Protein AF-A0A5B7KHP5-F1 (afdb_monomer)

Secondary structure (DSSP, 8-state):
-HHHHHHHHHHHHHHHHHHHHHHHHHHHHHHHHHHH---SHHHHHHHHHEEEEEETTEEEEEEPPSSTTSPP-B---HHHHHHHHHHHHHHTTS--HHHHHHHHHHHBTT--HHHHHHHHHT-HHHHHHHHHHHHHTT-

Radius of gyration: 19.49 Å; Cα contacts (8 Å, |Δi|>4): 137; chains: 1; bounding box: 53×26×58 Å

Structure (mmCIF, N/CA/C/O backbone):
data_AF-A0A5B7KHP5-F1
#
_entry.id   AF-A0A5B7KHP5-F1
#
loop_
_atom_site.group_PDB
_atom_site.id
_atom_site.type_symbol
_atom_site.label_atom_id
_atom_site.label_alt_id
_atom_site.label_comp_id
_atom_site.label_asym_id
_atom_site.label_entity_id
_atom_site.label_seq_id
_atom_site.pdbx_PDB_ins_code
_atom_site.Cartn_x
_atom_site.Cartn_y
_atom_site.Cartn_z
_atom_site.occupancy
_atom_site.B_iso_or_equiv
_atom_site.auth_seq_id
_atom_site.auth_comp_id
_atom_site.auth_asym_id
_atom_site.auth_atom_id
_atom_site.pdbx_PDB_model_num
ATOM 1 N N . MET A 1 1 ? 35.679 -8.967 4.602 1.00 49.97 1 MET A N 1
ATOM 2 C CA . MET A 1 1 ? 34.525 -8.689 3.711 1.00 49.97 1 MET A CA 1
ATOM 3 C C . MET A 1 1 ? 33.239 -9.421 4.115 1.00 49.97 1 MET A C 1
ATOM 5 O O . MET A 1 1 ? 32.192 -8.906 3.751 1.00 49.97 1 MET A O 1
ATOM 9 N N . SER A 1 2 ? 33.259 -10.548 4.855 1.00 60.88 2 SER A N 1
ATOM 10 C CA . SER A 1 2 ? 32.013 -11.224 5.289 1.00 60.88 2 SER A CA 1
ATOM 11 C C . SER A 1 2 ? 31.277 -10.506 6.431 1.00 60.88 2 SER A C 1
ATOM 13 O O . SER A 1 2 ? 30.060 -10.400 6.374 1.00 60.88 2 SER A O 1
ATOM 15 N N . ASP A 1 3 ? 32.005 -9.917 7.385 1.00 71.19 3 ASP A N 1
ATOM 16 C CA . ASP A 1 3 ? 31.438 -9.261 8.580 1.00 71.19 3 ASP A CA 1
ATOM 17 C C . ASP A 1 3 ? 30.503 -8.071 8.255 1.00 71.19 3 ASP A C 1
ATOM 19 O O . ASP A 1 3 ? 29.408 -7.947 8.794 1.00 71.19 3 ASP A O 1
ATOM 23 N N . PHE A 1 4 ? 30.852 -7.232 7.269 1.00 80.00 4 PHE A N 1
ATOM 24 C CA . PHE A 1 4 ? 29.986 -6.111 6.867 1.00 80.00 4 PHE A CA 1
ATOM 25 C C . PHE A 1 4 ? 28.675 -6.571 6.2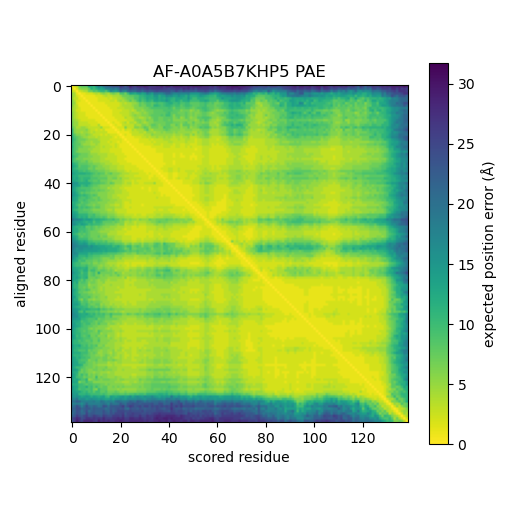11 1.00 80.00 4 PHE A C 1
ATOM 27 O O . PHE A 1 4 ? 27.629 -5.954 6.414 1.00 80.00 4 PHE A O 1
ATOM 34 N N . LYS A 1 5 ? 28.727 -7.648 5.417 1.00 79.50 5 LYS A N 1
ATOM 35 C CA . LYS A 1 5 ? 27.543 -8.202 4.752 1.00 79.50 5 LYS A CA 1
ATOM 36 C C . LYS A 1 5 ? 26.577 -8.783 5.783 1.00 79.50 5 LYS A C 1
ATOM 38 O O . LYS A 1 5 ? 25.394 -8.471 5.731 1.00 79.50 5 LYS A O 1
ATOM 43 N N . GLU A 1 6 ? 27.097 -9.540 6.741 1.00 89.06 6 GLU A N 1
ATOM 44 C CA . GLU A 1 6 ? 26.310 -10.135 7.822 1.00 89.06 6 GLU A CA 1
ATOM 45 C C . GLU A 1 6 ? 25.659 -9.061 8.708 1.00 89.06 6 GLU A C 1
ATOM 47 O O . GLU A 1 6 ? 24.453 -9.092 8.944 1.00 89.06 6 GLU A O 1
ATOM 52 N N . GLN A 1 7 ? 26.407 -8.019 9.095 1.00 85.88 7 GLN A N 1
ATOM 53 C CA . GLN A 1 7 ? 25.848 -6.882 9.838 1.00 85.88 7 GLN A CA 1
ATOM 54 C C . GLN A 1 7 ? 24.759 -6.130 9.054 1.00 85.88 7 GLN A C 1
ATOM 56 O O . GLN A 1 7 ? 23.798 -5.630 9.648 1.00 85.88 7 GLN A O 1
ATOM 61 N N . PHE A 1 8 ? 24.907 -6.007 7.732 1.00 79.06 8 PHE A N 1
ATOM 62 C CA . PHE A 1 8 ? 23.900 -5.385 6.874 1.00 79.06 8 PHE A CA 1
ATOM 63 C C . PHE A 1 8 ? 22.633 -6.240 6.780 1.00 79.06 8 PHE A C 1
ATOM 65 O O . PHE A 1 8 ? 21.540 -5.711 6.980 1.00 79.06 8 PHE A O 1
ATOM 72 N N . GLU A 1 9 ? 22.775 -7.541 6.523 1.00 83.69 9 GLU A N 1
ATOM 73 C CA . GLU A 1 9 ? 21.661 -8.494 6.451 1.00 83.69 9 GLU A CA 1
ATOM 74 C C . GLU A 1 9 ? 20.902 -8.543 7.781 1.00 83.69 9 GLU A C 1
ATOM 76 O O . GLU A 1 9 ? 19.685 -8.382 7.791 1.00 83.69 9 GLU A O 1
ATOM 81 N N . GLN A 1 10 ? 21.605 -8.589 8.914 1.00 90.19 10 GLN A N 1
ATOM 82 C CA . GLN A 1 10 ? 20.978 -8.556 10.236 1.00 90.19 10 GLN A CA 1
ATOM 83 C C . GLN A 1 10 ? 20.212 -7.249 10.498 1.00 90.19 10 GLN A C 1
ATOM 85 O O . GLN A 1 10 ? 19.100 -7.259 11.030 1.00 90.19 10 GLN A O 1
ATOM 90 N N . LYS A 1 11 ? 20.779 -6.094 10.125 1.00 88.50 11 LYS A N 1
ATOM 91 C CA . LYS A 1 11 ? 20.076 -4.804 10.243 1.00 88.50 11 LYS A CA 1
ATOM 92 C C . LYS A 1 11 ? 18.847 -4.753 9.344 1.00 88.50 11 LYS A C 1
ATOM 94 O O . LYS A 1 11 ? 17.820 -4.225 9.773 1.00 88.50 11 LYS A O 1
ATOM 99 N N . LEU A 1 12 ? 18.946 -5.281 8.125 1.00 84.38 12 LEU A N 1
ATOM 100 C CA . LEU A 1 12 ? 17.821 -5.376 7.205 1.00 84.38 12 LEU A CA 1
ATOM 101 C C . LEU A 1 12 ? 16.726 -6.262 7.802 1.00 84.38 12 LEU A C 1
ATOM 103 O O . LEU A 1 12 ? 15.598 -5.797 7.918 1.00 84.38 12 LEU A O 1
ATOM 107 N N . ASP A 1 13 ? 17.054 -7.461 8.274 1.00 87.00 13 ASP A N 1
ATOM 108 C CA . ASP A 1 13 ? 16.094 -8.387 8.879 1.00 87.00 13 ASP A CA 1
ATOM 109 C C . ASP A 1 13 ? 15.396 -7.787 10.100 1.00 87.00 13 ASP A C 1
ATOM 111 O O . ASP A 1 13 ? 14.173 -7.859 10.205 1.00 87.00 13 ASP A O 1
ATOM 115 N N . ASN A 1 14 ? 16.126 -7.092 10.974 1.00 87.19 14 ASN A N 1
ATOM 116 C CA . ASN A 1 14 ? 15.531 -6.386 12.113 1.00 87.19 14 ASN A CA 1
ATOM 117 C C . ASN A 1 14 ? 14.565 -5.273 11.666 1.00 87.19 14 ASN A C 1
ATOM 119 O O . ASN A 1 14 ? 13.476 -5.102 12.228 1.00 87.19 14 ASN A O 1
ATOM 123 N N . LEU A 1 15 ? 14.935 -4.513 10.628 1.00 84.81 15 LEU A N 1
ATOM 124 C CA . LEU A 1 15 ? 14.055 -3.503 10.042 1.00 84.81 15 LEU A CA 1
ATOM 125 C C . LEU A 1 15 ? 12.802 -4.149 9.446 1.00 84.81 15 LEU A C 1
ATOM 127 O O . LEU A 1 15 ? 11.707 -3.655 9.701 1.00 84.81 15 LEU A O 1
ATOM 131 N N . LEU A 1 16 ? 12.932 -5.248 8.705 1.00 83.69 16 LEU A N 1
ATOM 132 C CA . LEU A 1 16 ? 11.800 -5.984 8.139 1.00 83.69 16 LEU A CA 1
ATOM 133 C C . LEU A 1 16 ? 10.884 -6.520 9.242 1.00 83.69 16 LEU A C 1
ATOM 135 O O . LEU A 1 16 ? 9.679 -6.268 9.229 1.00 83.69 16 LEU A O 1
ATOM 139 N N . GLN A 1 17 ? 11.459 -7.165 10.253 1.00 83.56 17 GLN A N 1
ATOM 140 C CA . GLN A 1 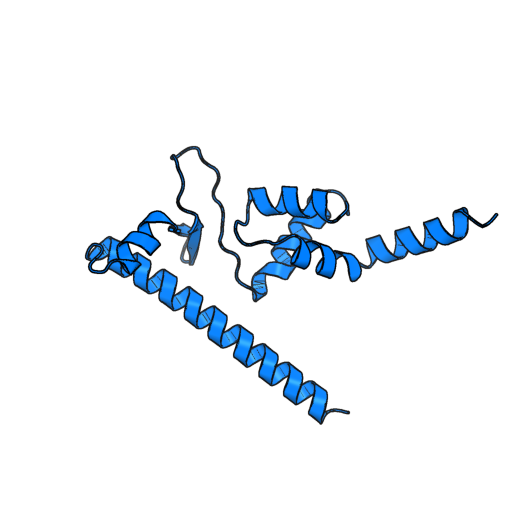17 ? 10.728 -7.762 11.363 1.00 83.56 17 GLN A CA 1
ATOM 141 C C . GLN A 1 17 ? 9.903 -6.722 12.131 1.00 83.56 17 GLN A C 1
ATOM 143 O O . GLN A 1 17 ? 8.689 -6.878 12.271 1.00 83.56 17 GLN A O 1
ATOM 148 N N . SER A 1 18 ? 10.510 -5.591 12.505 1.00 81.81 18 SER A N 1
ATOM 149 C CA . SER A 1 18 ? 9.789 -4.501 13.182 1.00 81.81 18 SER A CA 1
ATOM 150 C C . SER A 1 18 ? 8.631 -3.932 12.344 1.00 81.81 18 SER A C 1
ATOM 152 O O . SER A 1 18 ? 7.598 -3.507 12.871 1.00 81.81 18 SER A O 1
ATOM 154 N N . ARG A 1 19 ? 8.759 -3.927 11.010 1.00 81.19 19 ARG A N 1
ATOM 155 C CA . ARG A 1 19 ? 7.710 -3.453 10.093 1.00 81.19 19 ARG A CA 1
ATOM 156 C C . ARG A 1 19 ? 6.585 -4.474 9.949 1.00 81.19 19 ARG A C 1
ATOM 158 O O . ARG A 1 19 ? 5.421 -4.060 9.937 1.00 81.19 19 ARG A O 1
ATOM 165 N N . LYS A 1 20 ? 6.903 -5.772 9.883 1.00 82.75 20 LYS A N 1
ATOM 166 C CA . LYS A 1 20 ? 5.914 -6.863 9.900 1.00 82.75 20 LYS A CA 1
ATOM 167 C C . LYS A 1 20 ? 5.088 -6.825 11.178 1.00 82.75 20 LYS A C 1
ATOM 169 O O . LYS A 1 20 ? 3.860 -6.816 11.107 1.00 82.75 20 LYS A O 1
ATOM 174 N N . GLU A 1 21 ? 5.752 -6.710 12.324 1.00 84.75 21 GLU A N 1
ATOM 175 C CA . GLU A 1 21 ? 5.106 -6.596 13.633 1.00 84.75 21 GLU A CA 1
ATOM 176 C C . GLU A 1 21 ? 4.176 -5.388 13.682 1.00 84.75 21 GLU A C 1
ATOM 178 O O . GLU A 1 21 ? 3.018 -5.513 14.075 1.00 84.75 21 GLU A O 1
ATOM 183 N N . LYS A 1 22 ? 4.623 -4.234 13.177 1.00 85.44 22 LYS A N 1
ATOM 184 C CA . LYS A 1 22 ? 3.787 -3.032 13.114 1.00 85.44 22 LYS A CA 1
ATOM 185 C C . LYS A 1 22 ? 2.533 -3.216 12.252 1.00 85.44 22 LYS A C 1
ATOM 187 O O . LYS A 1 22 ? 1.462 -2.741 12.626 1.00 85.44 22 LYS A O 1
ATOM 192 N N . ARG A 1 23 ? 2.625 -3.908 11.110 1.00 84.81 23 ARG A N 1
ATOM 193 C CA . ARG A 1 23 ? 1.441 -4.234 10.291 1.00 84.81 23 ARG A CA 1
ATOM 194 C C . ARG A 1 23 ? 0.510 -5.195 11.027 1.00 84.81 23 ARG A C 1
ATOM 196 O O . ARG A 1 23 ? -0.695 -4.959 11.029 1.00 84.81 23 ARG A O 1
ATOM 203 N N . ALA A 1 24 ? 1.050 -6.248 11.638 1.00 87.94 24 ALA A N 1
ATOM 204 C CA . ALA A 1 24 ? 0.263 -7.209 12.405 1.00 87.94 24 ALA A CA 1
ATOM 205 C C . ALA A 1 24 ? -0.476 -6.522 13.565 1.00 87.94 24 ALA A C 1
ATOM 207 O O . ALA A 1 24 ? -1.668 -6.746 13.752 1.00 87.94 24 ALA A O 1
ATOM 208 N N . GLN A 1 25 ? 0.190 -5.598 14.263 1.00 90.69 25 GLN A N 1
ATOM 209 C CA . GLN A 1 25 ? -0.414 -4.751 15.292 1.00 90.69 25 GLN A CA 1
ATOM 210 C C . GLN A 1 25 ? -1.561 -3.902 14.735 1.00 90.69 25 GLN A C 1
ATOM 212 O O . GLN A 1 25 ? -2.623 -3.842 15.346 1.00 90.69 25 GLN A O 1
ATOM 217 N N . TRP A 1 26 ? -1.390 -3.273 13.567 1.00 91.75 26 TRP A N 1
ATOM 218 C CA . TRP A 1 26 ? -2.456 -2.481 12.941 1.00 91.75 26 TRP A CA 1
ATOM 219 C C . TRP A 1 26 ? -3.663 -3.324 12.527 1.00 91.75 26 TRP A C 1
ATOM 221 O O . TRP A 1 26 ? -4.797 -2.886 12.716 1.00 91.75 26 TRP A O 1
ATOM 231 N N . ILE A 1 27 ? -3.436 -4.529 11.996 1.00 93.19 27 ILE A N 1
ATOM 232 C CA . ILE A 1 27 ? -4.510 -5.475 11.665 1.00 93.19 27 ILE A CA 1
ATOM 233 C C . ILE A 1 27 ? -5.232 -5.904 12.945 1.00 93.19 27 ILE A C 1
ATOM 235 O O . ILE A 1 27 ? -6.448 -5.762 13.034 1.00 93.19 27 ILE A O 1
ATOM 239 N N . ALA A 1 28 ? -4.496 -6.339 13.969 1.00 94.31 28 ALA A N 1
ATOM 240 C CA . ALA A 1 28 ? -5.073 -6.741 15.250 1.00 94.31 28 ALA A CA 1
ATOM 241 C C . ALA A 1 28 ? -5.878 -5.606 15.907 1.00 94.31 28 ALA A C 1
ATOM 243 O O . ALA A 1 28 ? -6.976 -5.834 16.415 1.00 94.31 28 ALA A O 1
ATOM 244 N N . GLN A 1 29 ? -5.372 -4.370 15.852 1.00 94.94 29 GLN A N 1
ATOM 245 C CA . GLN A 1 29 ? -6.074 -3.194 16.360 1.00 94.94 29 GLN A CA 1
ATOM 246 C C . GLN A 1 29 ? -7.371 -2.936 15.584 1.00 94.94 29 GLN A C 1
ATOM 248 O O . GLN A 1 29 ? -8.406 -2.711 16.203 1.00 94.94 29 GLN A O 1
ATOM 253 N N . LEU A 1 30 ? -7.353 -3.007 14.251 1.00 95.75 30 LEU A N 1
ATOM 254 C CA . LEU A 1 30 ? -8.560 -2.841 13.436 1.00 95.75 30 LEU A CA 1
ATOM 255 C C . LEU A 1 30 ? -9.604 -3.933 13.706 1.00 95.75 30 LEU A C 1
ATOM 257 O O . LEU A 1 30 ? -10.769 -3.594 13.896 1.00 95.75 30 LEU A O 1
ATOM 261 N N . LEU A 1 31 ? -9.199 -5.202 13.820 1.00 95.38 31 LEU A N 1
ATOM 262 C CA . LEU A 1 31 ? -10.102 -6.301 14.193 1.00 95.38 31 LEU A CA 1
ATOM 263 C C . LEU A 1 31 ? -10.733 -6.071 15.572 1.00 95.38 31 LEU A C 1
ATOM 265 O O . LEU A 1 31 ? -11.929 -6.292 15.771 1.00 95.38 31 LEU A O 1
ATOM 269 N N . LYS A 1 32 ? -9.943 -5.577 16.532 1.00 96.44 32 LYS A N 1
ATOM 270 C CA . LYS A 1 32 ? -10.448 -5.205 17.856 1.00 96.44 32 LYS A CA 1
ATOM 271 C C . LYS A 1 32 ? -11.458 -4.058 17.772 1.00 96.44 32 LYS A C 1
ATOM 273 O O . LYS A 1 32 ? -12.507 -4.140 18.402 1.00 96.44 32 LYS A O 1
ATOM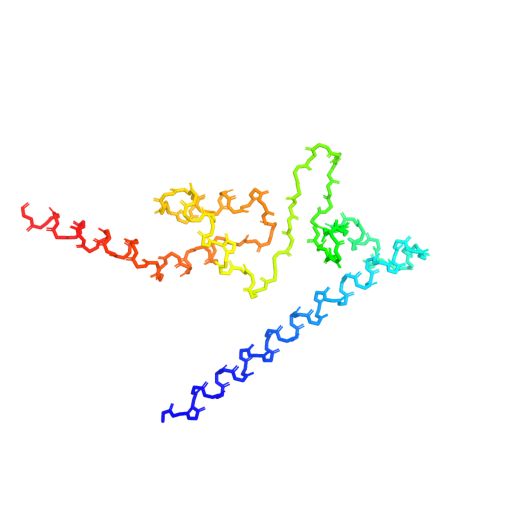 278 N N . ILE A 1 33 ? -11.176 -3.022 16.978 1.00 96.56 33 ILE A N 1
ATOM 279 C CA . ILE A 1 33 ? -12.087 -1.886 16.752 1.00 96.56 33 ILE A CA 1
ATOM 280 C C . ILE A 1 33 ? -13.395 -2.342 16.093 1.00 96.56 33 ILE A C 1
ATOM 282 O O . ILE A 1 33 ? -14.455 -1.817 16.428 1.00 96.56 33 ILE A O 1
ATOM 286 N N . GLU A 1 34 ? -13.347 -3.297 15.163 1.00 93.44 34 GLU A N 1
ATOM 287 C CA . GLU A 1 34 ? -14.545 -3.859 14.526 1.00 93.44 34 GLU A CA 1
ATOM 288 C C . GLU A 1 34 ? -15.421 -4.622 15.524 1.00 93.44 34 GLU A C 1
ATOM 290 O O . GLU A 1 34 ? -16.644 -4.500 15.476 1.00 93.44 34 GLU A O 1
ATOM 295 N N . LYS A 1 35 ? -14.803 -5.356 16.457 1.00 95.56 35 LYS A N 1
ATOM 296 C CA . LYS A 1 35 ? -15.510 -6.143 17.475 1.00 95.56 35 LYS A CA 1
ATOM 297 C C . LYS A 1 35 ? -16.033 -5.303 18.643 1.00 95.56 35 LYS A C 1
ATOM 299 O O . LYS A 1 35 ? -17.148 -5.518 19.105 1.00 95.56 35 LYS A O 1
ATOM 304 N N . GLU A 1 36 ? -15.213 -4.395 19.164 1.00 96.38 36 GLU A N 1
ATOM 305 C CA . GLU A 1 36 ? -15.459 -3.689 20.431 1.00 96.38 36 GLU A CA 1
ATOM 306 C C . GLU A 1 36 ? -15.840 -2.213 20.251 1.00 96.38 36 GLU A C 1
ATOM 308 O O . GLU A 1 36 ? -16.230 -1.560 21.218 1.00 96.38 36 GLU A O 1
ATOM 313 N N . GLY A 1 37 ? -15.703 -1.672 19.039 1.00 94.75 37 GLY A N 1
ATOM 314 C CA . GLY A 1 37 ? -15.815 -0.241 18.764 1.00 94.75 37 GLY A CA 1
ATOM 315 C C . GLY A 1 37 ? -14.531 0.550 19.080 1.00 94.75 37 GLY A C 1
ATOM 316 O O . GLY A 1 37 ? -13.675 0.091 19.841 1.00 94.75 37 GLY A O 1
ATOM 317 N N . PRO A 1 38 ? -14.357 1.747 18.482 1.00 96.00 38 PRO A N 1
ATOM 318 C CA . PRO A 1 38 ? -13.210 2.615 18.754 1.00 96.00 38 PRO A CA 1
ATOM 319 C C . PRO A 1 38 ? -13.297 3.227 20.160 1.00 96.00 38 PRO A C 1
ATOM 321 O O . PRO A 1 38 ? -14.342 3.758 20.537 1.00 96.00 38 PRO A O 1
ATOM 324 N N . LYS A 1 39 ? -12.194 3.188 20.919 1.00 96.44 39 LYS A N 1
ATOM 325 C CA . LYS A 1 39 ? -12.133 3.685 22.310 1.00 96.44 39 LYS A CA 1
ATOM 326 C C . LYS A 1 39 ? -11.225 4.901 22.467 1.00 96.44 39 LYS A C 1
ATOM 328 O O . LYS A 1 39 ? -11.391 5.676 23.402 1.00 96.44 39 LYS A O 1
ATOM 333 N N . THR A 1 40 ? -10.279 5.079 21.551 1.00 96.25 40 THR A N 1
ATOM 334 C CA . THR A 1 40 ? -9.304 6.174 21.566 1.00 96.25 40 THR A CA 1
ATOM 335 C C . THR A 1 40 ? -9.383 7.015 20.295 1.00 96.25 40 THR A C 1
ATOM 337 O O . THR A 1 40 ? -9.887 6.570 19.261 1.00 96.25 40 THR A O 1
ATOM 340 N N . SER A 1 41 ? -8.834 8.230 20.337 1.00 94.62 41 SER A N 1
ATOM 341 C CA . SER A 1 41 ? -8.676 9.079 19.149 1.00 94.62 41 SER A CA 1
ATOM 342 C C . SER A 1 41 ? -7.902 8.373 18.029 1.00 94.62 41 SER A C 1
ATOM 344 O O . SER A 1 41 ? -8.230 8.527 16.851 1.00 94.62 41 SER A O 1
ATOM 346 N N . ASP A 1 42 ? -6.914 7.552 18.389 1.00 93.50 42 ASP A N 1
ATOM 347 C CA . ASP A 1 42 ? -6.139 6.759 17.436 1.00 93.50 42 ASP A CA 1
ATOM 348 C C . ASP A 1 42 ? -6.983 5.672 16.771 1.00 93.50 42 ASP A C 1
ATOM 350 O O . ASP A 1 42 ? -6.864 5.474 15.562 1.00 93.50 42 ASP A O 1
ATOM 354 N N . ASP A 1 43 ? -7.907 5.042 17.499 1.00 95.88 43 ASP A N 1
ATOM 355 C CA . ASP A 1 43 ? -8.841 4.074 16.918 1.00 95.88 43 ASP A CA 1
ATOM 356 C C . ASP A 1 43 ? -9.771 4.730 15.891 1.00 95.88 43 ASP A C 1
ATOM 358 O O . ASP A 1 43 ? -9.982 4.199 14.795 1.00 95.88 43 ASP A O 1
ATOM 362 N N . TYR A 1 44 ? -10.294 5.920 16.208 1.00 95.88 44 TYR A N 1
ATOM 363 C CA . TYR A 1 44 ? -11.092 6.705 15.262 1.00 95.88 44 TYR A CA 1
ATOM 364 C C . TYR A 1 44 ? -10.280 7.071 14.015 1.00 95.88 44 TYR A C 1
ATOM 366 O O . TYR A 1 44 ? -10.765 6.922 12.888 1.00 95.88 44 TYR A O 1
ATOM 374 N N . ASN A 1 45 ? -9.027 7.495 14.192 1.00 94.69 45 ASN A N 1
ATOM 375 C CA . ASN A 1 45 ? -8.122 7.799 13.086 1.00 94.69 45 ASN A CA 1
ATOM 376 C C . ASN A 1 45 ? -7.811 6.561 12.234 1.00 94.69 45 ASN A C 1
ATOM 378 O O . ASN A 1 45 ? -7.807 6.652 11.002 1.00 94.69 45 ASN A O 1
ATOM 382 N N . MET A 1 46 ? -7.587 5.407 12.865 1.00 93.81 46 MET A N 1
ATOM 383 C CA . MET A 1 46 ? -7.316 4.142 12.188 1.00 93.81 46 MET A CA 1
ATOM 384 C C . MET A 1 46 ? -8.514 3.726 11.329 1.00 93.81 46 MET A C 1
ATOM 386 O O . MET A 1 46 ? -8.369 3.557 10.117 1.00 93.81 46 MET A O 1
ATOM 390 N N . LYS A 1 47 ? -9.715 3.682 11.918 1.00 94.19 47 LYS A N 1
ATOM 391 C CA . LYS A 1 47 ? -10.973 3.332 11.234 1.00 94.19 47 LYS A CA 1
ATOM 392 C C . LYS A 1 47 ? -11.321 4.291 10.091 1.00 94.19 47 LYS A C 1
ATOM 394 O O . LYS A 1 47 ? -11.927 3.894 9.097 1.00 94.19 47 LYS A O 1
ATOM 399 N N . LYS A 1 48 ? -10.944 5.567 10.214 1.00 94.06 48 LYS A N 1
ATOM 400 C CA . LYS A 1 48 ? -11.139 6.575 9.160 1.00 94.06 48 LYS A CA 1
ATOM 401 C C . LYS A 1 48 ? -10.207 6.360 7.965 1.00 94.06 48 LYS A C 1
ATOM 403 O O . LYS A 1 48 ? -10.564 6.703 6.839 1.00 94.06 48 LYS A O 1
ATOM 408 N N . ARG A 1 49 ? -8.996 5.850 8.196 1.00 93.88 49 ARG A N 1
ATOM 409 C CA . ARG A 1 49 ? -7.945 5.742 7.170 1.00 93.88 49 ARG A CA 1
ATOM 410 C C . ARG A 1 49 ? -7.876 4.371 6.517 1.00 93.88 49 ARG A C 1
ATOM 412 O O . ARG A 1 49 ? -7.503 4.295 5.344 1.00 93.88 49 ARG A O 1
ATOM 419 N N . PHE A 1 50 ? -8.229 3.324 7.249 1.00 95.19 50 PHE A N 1
ATOM 420 C CA . PHE A 1 50 ? -8.004 1.945 6.848 1.00 95.19 50 PHE A CA 1
ATOM 421 C C . PHE A 1 50 ? -9.219 1.062 7.120 1.00 95.19 50 PHE A C 1
ATOM 423 O O . PHE A 1 50 ? -10.099 1.398 7.909 1.00 95.19 50 PHE A O 1
ATOM 430 N N . GLU A 1 51 ? -9.252 -0.071 6.435 1.00 94.25 51 GLU A N 1
ATOM 431 C CA . GLU A 1 51 ? -10.174 -1.175 6.682 1.00 94.25 51 GLU A CA 1
ATOM 432 C C . GLU A 1 51 ? -9.475 -2.498 6.342 1.00 94.25 51 GLU A C 1
ATOM 434 O O . GLU A 1 51 ? -8.432 -2.501 5.675 1.00 94.25 51 GLU A O 1
ATOM 439 N N . ILE A 1 52 ? -10.019 -3.609 6.834 1.00 94.75 52 ILE A N 1
ATOM 440 C CA . ILE A 1 52 ? -9.502 -4.947 6.550 1.00 94.75 52 ILE A CA 1
ATOM 441 C C . ILE A 1 52 ? -10.304 -5.550 5.400 1.00 94.75 52 ILE A C 1
ATOM 443 O O . ILE A 1 52 ? -11.531 -5.485 5.368 1.00 94.75 52 ILE A O 1
ATOM 447 N N . LEU A 1 53 ? -9.590 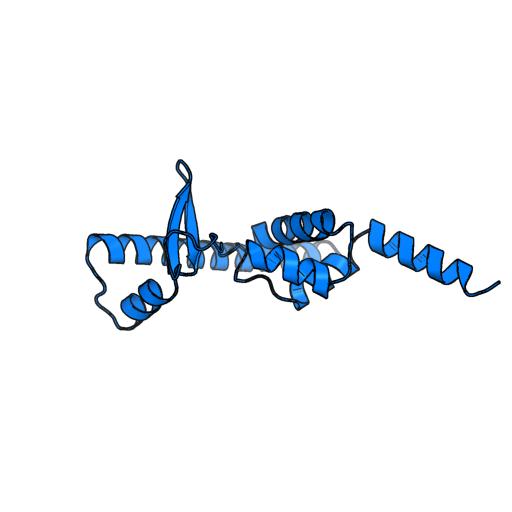-6.139 4.446 1.00 93.56 53 LEU A N 1
ATOM 448 C CA . LEU A 1 53 ? -10.156 -6.993 3.415 1.00 93.56 53 LEU A CA 1
ATOM 449 C C . LEU A 1 53 ? -9.705 -8.426 3.675 1.00 93.56 53 LEU A C 1
ATOM 451 O O . LEU A 1 53 ? -8.511 -8.712 3.606 1.00 93.56 53 LEU A O 1
ATOM 455 N N . ARG A 1 54 ? -10.656 -9.322 3.923 1.00 93.00 54 ARG A N 1
ATOM 456 C CA . ARG A 1 54 ? -10.383 -10.752 4.044 1.00 93.00 54 ARG A CA 1
ATOM 457 C C . ARG A 1 54 ? -10.351 -11.396 2.659 1.00 93.00 54 ARG A C 1
ATOM 459 O O . ARG A 1 54 ? -11.312 -11.269 1.900 1.00 93.00 54 ARG A O 1
ATOM 466 N N . VAL A 1 55 ? -9.242 -12.046 2.319 1.00 89.56 55 VAL A N 1
ATOM 467 C CA . VAL A 1 55 ? -9.034 -12.748 1.045 1.00 89.56 55 VAL A CA 1
ATOM 468 C C . VAL A 1 55 ? -8.652 -14.190 1.363 1.00 89.56 55 VAL A C 1
ATOM 470 O O . VAL A 1 55 ? -7.499 -14.470 1.676 1.00 89.56 55 VAL A O 1
ATOM 473 N N . GLY A 1 56 ? -9.625 -15.101 1.310 1.00 91.62 56 GLY A N 1
ATOM 474 C CA . GLY A 1 56 ? -9.444 -16.449 1.857 1.00 91.62 56 GLY A CA 1
ATOM 475 C C . GLY A 1 56 ? -9.169 -16.373 3.360 1.00 91.62 56 GLY A C 1
ATOM 476 O O . GLY A 1 56 ? -9.934 -15.732 4.082 1.00 91.62 56 GLY A O 1
ATOM 477 N N . ASP A 1 57 ? -8.051 -16.957 3.788 1.00 89.25 57 ASP A N 1
ATOM 478 C CA . ASP A 1 57 ? -7.599 -16.949 5.186 1.00 89.25 57 ASP A CA 1
ATOM 479 C C . ASP A 1 57 ? -6.692 -15.748 5.529 1.00 89.25 57 ASP A C 1
ATOM 481 O O . ASP A 1 57 ? -6.311 -15.565 6.685 1.00 89.25 57 ASP A O 1
ATOM 485 N N . ASP A 1 58 ? -6.366 -14.898 4.545 1.00 88.12 58 ASP A N 1
ATOM 486 C CA . ASP A 1 58 ? -5.496 -13.733 4.728 1.00 88.12 58 ASP A CA 1
ATOM 487 C C . ASP A 1 58 ? -6.288 -12.447 5.012 1.00 88.12 58 ASP A C 1
ATOM 489 O O . ASP A 1 58 ? -7.070 -11.973 4.179 1.00 88.12 58 ASP A O 1
ATOM 493 N N . ASP A 1 59 ? -5.970 -11.780 6.124 1.00 91.94 59 ASP A N 1
ATOM 494 C CA . ASP A 1 59 ? -6.423 -10.415 6.398 1.00 91.94 59 ASP A CA 1
ATOM 495 C C . ASP A 1 59 ? -5.456 -9.385 5.770 1.00 91.94 59 ASP A C 1
ATOM 497 O O . ASP A 1 59 ? -4.282 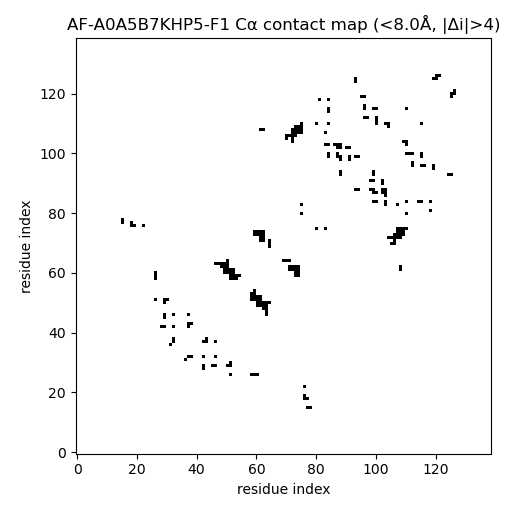-9.238 6.136 1.00 91.94 59 ASP A O 1
ATOM 501 N N . ARG A 1 60 ? -5.952 -8.633 4.780 1.00 91.62 60 ARG A N 1
ATOM 502 C CA . ARG A 1 60 ? -5.194 -7.618 4.033 1.00 91.62 60 ARG A CA 1
ATOM 503 C C . ARG A 1 60 ? -5.591 -6.215 4.485 1.00 91.62 60 ARG A C 1
ATOM 505 O O . ARG A 1 60 ? -6.764 -5.852 4.478 1.00 91.62 60 ARG A O 1
ATOM 512 N N . LEU A 1 61 ? -4.600 -5.386 4.816 1.00 93.69 61 LEU A N 1
ATOM 513 C CA . LEU A 1 61 ? -4.828 -3.979 5.144 1.00 93.69 61 LEU A CA 1
ATOM 514 C C . LEU A 1 61 ? -5.052 -3.174 3.860 1.00 93.69 61 LEU A C 1
ATOM 516 O O . LEU A 1 61 ? -4.192 -3.154 2.974 1.00 93.69 61 LEU A O 1
ATOM 520 N N . ILE A 1 62 ? -6.176 -2.469 3.774 1.00 94.69 62 ILE A N 1
ATOM 521 C CA . ILE A 1 62 ? -6.493 -1.596 2.645 1.00 94.69 62 ILE A CA 1
ATOM 522 C C . ILE A 1 62 ? -6.810 -0.179 3.126 1.00 94.69 62 ILE A C 1
ATOM 524 O O . ILE A 1 62 ? -7.156 0.067 4.283 1.00 94.69 62 ILE A O 1
ATOM 528 N N . ARG A 1 63 ? -6.674 0.794 2.227 1.00 94.00 63 ARG A N 1
ATOM 529 C CA . ARG A 1 63 ? -7.122 2.161 2.483 1.00 94.00 63 ARG A CA 1
ATOM 530 C C . ARG A 1 63 ? -8.646 2.201 2.491 1.00 94.00 63 ARG A C 1
ATOM 532 O O . ARG A 1 63 ? -9.275 1.594 1.629 1.00 94.00 63 ARG A O 1
ATOM 539 N N . LYS A 1 64 ? -9.217 2.969 3.423 1.00 93.88 64 LYS A N 1
ATOM 540 C CA . LYS A 1 64 ? -10.667 3.109 3.570 1.00 93.88 64 LYS A CA 1
ATOM 541 C C . LYS A 1 64 ? -11.307 3.511 2.242 1.00 93.88 64 LYS A C 1
ATOM 543 O O . LYS A 1 64 ? -10.949 4.550 1.672 1.00 93.88 64 LYS A O 1
ATOM 548 N N . ARG A 1 65 ? -12.242 2.696 1.751 1.00 93.19 65 ARG A N 1
ATOM 549 C CA . ARG A 1 65 ? -12.987 2.997 0.527 1.00 93.19 65 ARG A CA 1
ATOM 550 C C . ARG A 1 65 ? -14.049 4.063 0.779 1.00 93.19 65 ARG A C 1
ATOM 552 O O . ARG A 1 65 ? -14.636 4.139 1.854 1.00 93.19 65 ARG A O 1
ATOM 559 N N . LYS A 1 66 ? -14.299 4.887 -0.242 1.00 88.44 66 LYS A N 1
ATOM 560 C CA . LYS A 1 66 ? -15.371 5.897 -0.231 1.00 88.44 66 LYS A CA 1
ATOM 561 C C . LYS A 1 66 ? -16.727 5.332 -0.672 1.00 88.44 66 LYS A C 1
ATOM 563 O O . LYS A 1 66 ? -17.740 5.987 -0.469 1.00 88.44 66 LYS A O 1
ATOM 568 N N . GLY A 1 67 ? -16.749 4.137 -1.263 1.00 87.75 67 GLY A N 1
ATOM 569 C CA . GLY A 1 67 ? -17.963 3.445 -1.687 1.00 87.75 67 GLY A CA 1
ATOM 570 C C . GLY A 1 67 ? -17.673 2.015 -2.140 1.00 87.75 67 GLY A C 1
ATOM 571 O O . GLY A 1 67 ? -16.519 1.653 -2.374 1.00 87.75 67 GLY A O 1
ATOM 572 N N . LEU A 1 68 ? -18.726 1.207 -2.282 1.00 83.56 68 LEU A N 1
ATOM 573 C CA . LEU A 1 68 ? -18.615 -0.223 -2.607 1.00 83.56 68 LEU A CA 1
ATOM 574 C C . LEU A 1 68 ? -18.003 -0.490 -3.989 1.00 83.56 68 LEU A C 1
ATOM 576 O O . LEU A 1 68 ? -17.303 -1.483 -4.155 1.00 83.56 68 LEU A O 1
ATOM 580 N N . LEU A 1 69 ? -18.218 0.422 -4.942 1.00 88.12 69 LEU A N 1
ATOM 581 C CA . LEU A 1 69 ? -17.672 0.353 -6.303 1.00 88.12 69 LEU A CA 1
ATOM 582 C C . LEU A 1 69 ? -16.243 0.906 -6.416 1.00 88.12 69 LEU A C 1
ATOM 584 O O . LEU A 1 69 ? -15.646 0.854 -7.485 1.00 88.12 69 LEU A O 1
ATOM 588 N N . THR A 1 70 ? -15.687 1.479 -5.342 1.00 88.06 70 THR A N 1
ATOM 589 C CA . THR A 1 70 ? -14.300 1.961 -5.368 1.00 88.06 70 THR A CA 1
ATOM 590 C C . THR A 1 70 ? -13.346 0.770 -5.372 1.00 88.06 70 THR A C 1
ATOM 592 O O . THR A 1 70 ? -13.475 -0.128 -4.535 1.00 88.06 70 THR A O 1
ATOM 595 N N . GLU A 1 71 ? -12.362 0.794 -6.272 1.00 90.38 71 GLU A N 1
ATOM 596 C CA . GLU A 1 71 ? -11.299 -0.210 -6.316 1.00 90.38 71 GLU A CA 1
ATOM 597 C C . GLU A 1 71 ? -10.547 -0.305 -4.982 1.00 90.38 71 GLU A C 1
ATOM 599 O O . GLU A 1 71 ? -10.331 0.684 -4.269 1.00 90.38 71 GLU A O 1
ATOM 604 N N . PHE A 1 72 ? -10.120 -1.520 -4.651 1.00 92.81 72 PHE A N 1
ATOM 605 C CA . PHE A 1 72 ? -9.335 -1.779 -3.456 1.00 92.81 72 PHE A CA 1
ATOM 606 C C . PHE A 1 72 ? -7.916 -1.237 -3.604 1.00 92.81 72 PHE A C 1
ATOM 608 O O . PHE A 1 72 ? -7.192 -1.598 -4.531 1.00 92.81 72 PHE A O 1
ATOM 615 N N . LYS A 1 73 ? -7.493 -0.419 -2.636 1.00 94.19 73 LYS A N 1
ATOM 616 C CA . LYS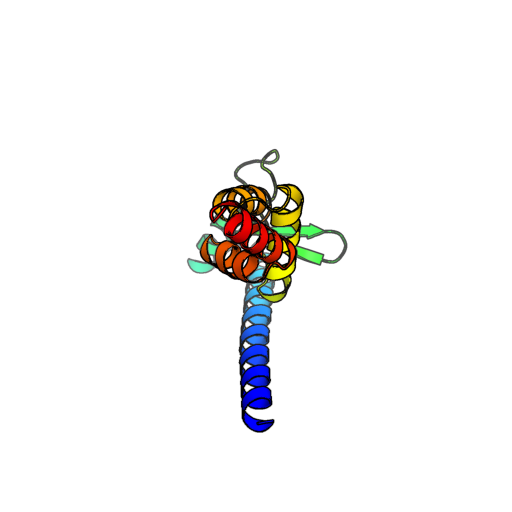 A 1 73 ? -6.113 0.064 -2.542 1.00 94.19 73 LYS A CA 1
ATOM 617 C C . LYS A 1 73 ? -5.409 -0.558 -1.350 1.00 94.19 73 LYS A C 1
ATOM 619 O O . LYS A 1 73 ? -5.609 -0.131 -0.214 1.00 94.19 73 LYS A O 1
ATOM 624 N N . PHE A 1 74 ? -4.572 -1.546 -1.624 1.00 94.06 74 PHE A N 1
ATOM 625 C CA . PHE A 1 74 ? -3.817 -2.300 -0.633 1.00 94.06 74 PHE A CA 1
ATOM 626 C C . PHE A 1 74 ? -2.686 -1.474 -0.026 1.00 94.06 74 PHE A C 1
ATOM 628 O O . PHE A 1 74 ? -2.055 -0.661 -0.704 1.00 94.06 74 PHE A O 1
ATOM 635 N N . ILE A 1 75 ? -2.409 -1.703 1.254 1.00 91.88 75 ILE A N 1
ATOM 636 C CA . ILE A 1 75 ? -1.177 -1.258 1.899 1.00 91.88 75 ILE A CA 1
ATOM 637 C C . ILE A 1 75 ? -0.170 -2.398 1.778 1.00 91.88 75 ILE A C 1
ATOM 639 O O . ILE A 1 75 ? -0.317 -3.435 2.422 1.00 91.88 75 ILE A O 1
ATOM 643 N N . VAL A 1 76 ? 0.822 -2.220 0.909 1.00 88.81 76 VAL A N 1
ATOM 644 C CA . VAL A 1 76 ? 1.853 -3.225 0.644 1.00 88.81 76 VAL A CA 1
ATOM 645 C C . VAL A 1 76 ? 2.891 -3.238 1.766 1.00 88.81 76 VAL A C 1
ATOM 647 O O . VAL A 1 76 ? 3.295 -2.179 2.255 1.00 88.81 76 VAL A O 1
ATOM 650 N N . CYS A 1 77 ? 3.322 -4.428 2.181 1.00 84.81 77 CYS A N 1
ATOM 651 C CA . CYS A 1 77 ? 4.471 -4.580 3.071 1.00 84.81 77 CYS A CA 1
ATOM 652 C C . CYS A 1 77 ? 5.777 -4.297 2.334 1.00 84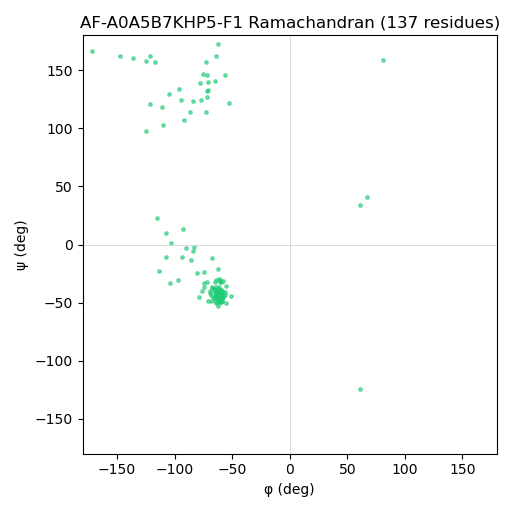.81 77 CYS A C 1
ATOM 654 O O . CYS A 1 77 ? 5.835 -4.451 1.120 1.00 84.81 77 CYS A O 1
ATOM 656 N N . PHE A 1 78 ? 6.838 -3.934 3.055 1.00 80.38 78 PHE A N 1
ATOM 657 C CA . PHE A 1 78 ? 8.136 -3.655 2.436 1.00 80.38 78 PHE A CA 1
ATOM 658 C C . PHE A 1 78 ? 8.647 -4.847 1.611 1.00 80.38 78 PHE A C 1
ATOM 660 O O . PHE A 1 78 ? 9.109 -4.673 0.488 1.00 80.38 78 PHE A O 1
ATOM 667 N N . GLU A 1 79 ? 8.473 -6.059 2.127 1.00 81.44 79 GLU A N 1
ATOM 668 C CA . GLU A 1 79 ? 8.838 -7.325 1.485 1.00 81.44 79 GLU A CA 1
ATOM 669 C C . GLU A 1 79 ? 8.080 -7.548 0.167 1.00 81.44 79 GLU A C 1
ATOM 671 O O . GLU A 1 79 ? 8.587 -8.165 -0.764 1.00 81.44 79 GLU A O 1
ATOM 676 N N . GLU A 1 80 ? 6.868 -7.002 0.067 1.00 87.75 80 GLU A N 1
ATOM 677 C CA . GLU A 1 80 ? 5.998 -7.105 -1.103 1.00 87.75 80 GLU A CA 1
ATOM 678 C C . GLU A 1 80 ? 6.173 -5.905 -2.064 1.00 87.75 80 GLU A C 1
ATOM 680 O O . GLU A 1 80 ? 5.685 -5.955 -3.196 1.00 87.75 80 GLU A O 1
ATOM 685 N N . VAL A 1 81 ? 6.878 -4.829 -1.662 1.00 90.31 81 VAL A N 1
ATOM 686 C CA . VAL A 1 81 ? 7.069 -3.611 -2.483 1.00 90.31 81 VAL A CA 1
ATOM 687 C C . VAL A 1 81 ? 7.769 -3.947 -3.794 1.00 90.31 81 VAL A C 1
ATOM 689 O O . VAL A 1 81 ? 7.347 -3.468 -4.846 1.00 90.31 81 VAL A O 1
ATOM 692 N N . HIS A 1 82 ? 8.812 -4.780 -3.748 1.00 91.38 82 HIS A N 1
ATOM 693 C CA . HIS A 1 82 ? 9.553 -5.173 -4.946 1.00 91.38 82 HIS A CA 1
ATOM 694 C C . HIS A 1 82 ? 8.632 -5.855 -5.965 1.00 91.38 82 HIS A C 1
ATOM 696 O O . HIS A 1 82 ? 8.588 -5.456 -7.128 1.00 91.38 82 HIS A O 1
ATOM 702 N N . GLN A 1 83 ? 7.839 -6.833 -5.517 1.00 94.19 83 GLN A N 1
ATOM 703 C CA . GLN A 1 83 ? 6.891 -7.533 -6.380 1.00 94.19 83 GLN A CA 1
ATOM 704 C C . GLN A 1 83 ? 5.805 -6.591 -6.916 1.00 94.19 83 GLN A C 1
ATOM 706 O O . GLN A 1 83 ? 5.471 -6.651 -8.097 1.00 94.19 83 GLN A O 1
ATOM 711 N N . ALA A 1 84 ? 5.279 -5.693 -6.080 1.00 95.06 84 ALA A N 1
ATOM 712 C CA . ALA A 1 84 ? 4.272 -4.719 -6.490 1.00 95.06 84 ALA A CA 1
ATOM 713 C C . ALA A 1 84 ? 4.779 -3.791 -7.607 1.00 95.06 84 ALA A C 1
ATOM 715 O O . ALA A 1 84 ? 4.090 -3.587 -8.608 1.00 95.06 84 ALA A O 1
ATOM 716 N N . ILE A 1 85 ? 6.000 -3.265 -7.465 1.00 96.31 85 ILE A N 1
ATOM 717 C CA . ILE A 1 85 ? 6.608 -2.405 -8.485 1.00 96.31 85 ILE A CA 1
ATOM 718 C C . ILE A 1 85 ? 6.940 -3.209 -9.739 1.00 96.31 85 ILE A C 1
ATOM 720 O O . ILE A 1 85 ? 6.662 -2.726 -10.830 1.00 96.31 85 ILE A O 1
ATOM 724 N N . SER A 1 86 ? 7.465 -4.429 -9.596 1.00 95.94 86 SER A N 1
ATOM 725 C CA . SER A 1 86 ? 7.757 -5.319 -10.725 1.00 95.94 86 SER A CA 1
ATOM 726 C C . SER A 1 86 ? 6.515 -5.557 -11.588 1.00 95.94 86 SER A C 1
ATOM 728 O O . SER A 1 86 ? 6.532 -5.281 -12.786 1.00 95.94 86 SER A O 1
ATOM 730 N N . VAL A 1 87 ? 5.389 -5.931 -10.967 1.00 96.94 87 VAL A N 1
ATOM 731 C CA . VAL A 1 87 ? 4.107 -6.129 -11.664 1.00 96.94 87 VAL A CA 1
ATOM 732 C C . VAL A 1 87 ? 3.655 -4.856 -12.383 1.00 96.94 87 VAL A C 1
ATOM 734 O O . VAL A 1 87 ? 3.297 -4.911 -13.558 1.00 96.94 87 VAL A O 1
ATOM 737 N N . ALA A 1 88 ? 3.691 -3.703 -11.709 1.00 97.44 88 ALA A N 1
ATOM 738 C CA . ALA A 1 88 ? 3.299 -2.431 -12.317 1.00 97.44 88 ALA A CA 1
ATOM 739 C C . ALA A 1 88 ? 4.224 -2.024 -13.477 1.00 97.44 88 ALA A C 1
ATOM 741 O O . ALA A 1 88 ? 3.757 -1.523 -14.498 1.00 97.44 88 ALA A O 1
ATOM 742 N N . HIS A 1 89 ? 5.530 -2.246 -13.331 1.00 97.44 89 HIS A N 1
ATOM 743 C CA . HIS A 1 89 ? 6.547 -1.897 -14.316 1.00 97.44 89 HIS A CA 1
ATOM 744 C C . HIS A 1 89 ? 6.430 -2.751 -15.583 1.00 97.44 89 HIS A C 1
ATOM 746 O O . HIS A 1 89 ? 6.466 -2.215 -16.695 1.00 97.44 89 HIS A O 1
ATOM 752 N N . SER A 1 90 ? 6.214 -4.060 -15.421 1.00 97.56 90 SER A N 1
ATOM 753 C CA . SER A 1 90 ? 5.941 -4.977 -16.529 1.00 97.56 90 SER A CA 1
ATOM 754 C C . SER A 1 90 ? 4.621 -4.644 -17.227 1.00 97.56 90 SER A C 1
ATOM 756 O O . SER A 1 90 ? 4.580 -4.619 -18.455 1.00 97.56 90 SER A O 1
ATOM 758 N N . ALA A 1 91 ? 3.566 -4.299 -16.478 1.00 97.75 91 ALA A N 1
ATOM 759 C CA . ALA A 1 91 ? 2.262 -3.942 -17.048 1.00 97.75 91 ALA A CA 1
ATOM 760 C C . ALA A 1 91 ? 2.316 -2.711 -17.971 1.00 97.75 91 ALA A C 1
ATOM 762 O O . ALA A 1 91 ? 1.570 -2.632 -18.944 1.00 97.75 91 ALA A O 1
ATOM 763 N N . VAL A 1 92 ? 3.226 -1.765 -17.711 1.00 97.44 92 VAL A N 1
ATOM 764 C CA . VAL A 1 92 ? 3.448 -0.593 -18.578 1.00 97.44 92 VAL A CA 1
ATOM 765 C C . VAL A 1 92 ? 4.549 -0.803 -19.625 1.00 97.44 92 VAL A C 1
ATOM 767 O O . VAL A 1 92 ? 5.022 0.173 -20.213 1.00 97.44 92 VAL A O 1
ATOM 770 N N . GLY A 1 93 ? 4.994 -2.044 -19.846 1.00 96.69 93 GLY A N 1
ATOM 771 C CA . GLY A 1 93 ? 5.985 -2.389 -20.869 1.00 96.69 93 GLY A CA 1
ATOM 772 C C . GLY A 1 93 ? 7.378 -1.815 -20.598 1.00 96.69 93 GLY A C 1
ATOM 773 O O . GL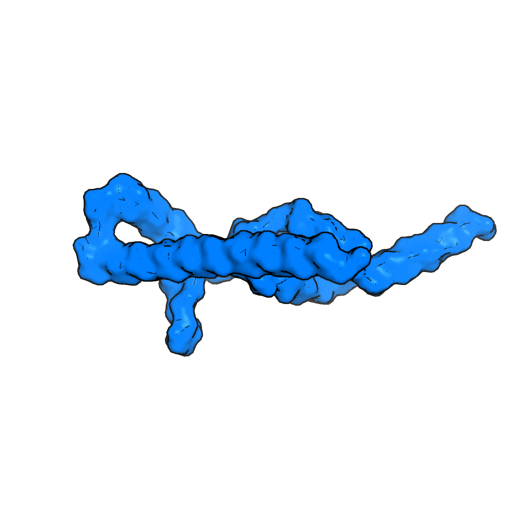Y A 1 93 ? 8.036 -1.319 -21.518 1.00 96.69 93 GLY A O 1
ATOM 774 N N . HIS A 1 94 ? 7.820 -1.844 -19.338 1.00 95.12 94 HIS A N 1
ATOM 775 C CA . HIS A 1 94 ? 9.071 -1.222 -18.892 1.00 95.12 94 HIS A CA 1
ATOM 776 C C . HIS A 1 94 ? 9.109 0.302 -19.103 1.00 95.12 94 HIS A C 1
ATOM 778 O O . HIS A 1 94 ? 10.146 0.901 -19.398 1.00 95.12 94 HIS A O 1
ATOM 784 N N . GLY A 1 95 ? 7.953 0.954 -18.962 1.00 93.94 95 GLY A N 1
ATOM 785 C CA . GLY A 1 95 ? 7.835 2.408 -18.969 1.00 93.94 95 GLY A CA 1
ATOM 786 C C . GLY A 1 95 ? 8.567 3.081 -17.798 1.00 93.94 95 GLY A C 1
ATOM 787 O O . GLY A 1 95 ? 8.874 2.466 -16.779 1.00 93.94 95 GLY A O 1
ATOM 788 N N . GLY A 1 96 ? 8.816 4.387 -17.928 1.00 94.19 96 GLY A N 1
ATOM 789 C CA . GLY A 1 96 ? 9.511 5.169 -16.900 1.00 94.19 96 GLY A CA 1
ATOM 790 C C . GLY A 1 96 ? 8.781 5.245 -15.550 1.00 94.19 96 GLY A C 1
ATOM 791 O O . GLY A 1 96 ? 7.616 4.858 -15.414 1.00 94.19 96 GLY A O 1
ATOM 792 N N . GLU A 1 97 ? 9.463 5.812 -14.555 1.00 95.38 97 GLU A N 1
ATOM 793 C CA . GLU A 1 97 ? 9.014 5.902 -13.154 1.00 95.38 97 GLU A CA 1
ATOM 794 C C . GLU A 1 97 ? 7.598 6.465 -12.995 1.00 95.38 97 GLU A C 1
ATOM 796 O O . GLU A 1 97 ? 6.780 5.870 -12.303 1.00 95.38 97 GLU A O 1
ATOM 801 N N . LYS A 1 98 ? 7.250 7.540 -13.716 1.00 96.88 98 LYS A N 1
ATOM 802 C CA . LYS A 1 98 ? 5.927 8.176 -13.630 1.00 96.88 98 LYS A CA 1
ATOM 803 C C . LYS A 1 98 ? 4.806 7.257 -14.115 1.00 96.88 98 LYS A C 1
ATOM 805 O O . LYS A 1 98 ? 3.722 7.271 -13.537 1.00 96.88 98 LYS A O 1
ATOM 810 N N . LYS A 1 99 ? 5.047 6.481 -15.180 1.00 97.81 99 LYS A N 1
ATOM 811 C CA . LYS A 1 99 ? 4.065 5.524 -15.722 1.00 97.81 99 LYS A CA 1
ATOM 812 C C . LYS A 1 99 ? 3.898 4.349 -14.762 1.00 97.81 99 LYS A C 1
ATOM 814 O O . LYS A 1 99 ? 2.776 4.046 -14.374 1.00 97.81 99 LYS A O 1
ATOM 819 N N . THR A 1 100 ? 5.017 3.782 -14.315 1.00 97.69 100 THR A N 1
ATOM 820 C CA . THR A 1 100 ? 5.053 2.680 -13.342 1.00 97.69 100 THR A CA 1
ATOM 821 C C . THR A 1 100 ? 4.358 3.066 -12.034 1.00 97.69 100 THR A C 1
ATOM 823 O O . THR A 1 100 ? 3.522 2.323 -11.531 1.00 97.69 100 THR A O 1
ATOM 826 N N . PHE A 1 101 ? 4.630 4.263 -11.510 1.00 97.56 101 PHE A N 1
ATOM 827 C CA . PHE A 1 101 ? 4.004 4.775 -10.295 1.00 97.56 101 PHE A CA 1
ATOM 828 C C . PHE A 1 101 ? 2.491 4.943 -10.445 1.00 97.56 101 PHE A C 1
ATOM 830 O O . PHE A 1 101 ? 1.743 4.490 -9.582 1.00 97.56 101 PHE A O 1
ATOM 837 N N . LYS A 1 102 ? 2.028 5.558 -11.543 1.00 97.25 102 LYS A N 1
ATOM 838 C CA . LYS A 1 102 ? 0.590 5.708 -11.813 1.00 97.25 102 LYS A CA 1
ATOM 839 C C . LYS A 1 102 ? -0.110 4.354 -11.909 1.00 97.25 102 LYS A C 1
ATOM 841 O O . LYS A 1 102 ? -1.200 4.216 -11.363 1.00 97.25 102 LYS A O 1
ATOM 846 N N . GLU A 1 103 ? 0.515 3.374 -12.561 1.00 97.44 103 GLU A N 1
ATOM 847 C CA . GLU A 1 103 ? -0.025 2.017 -12.656 1.00 97.44 103 GLU A CA 1
ATOM 848 C C . GLU A 1 103 ? -0.083 1.341 -11.284 1.00 97.44 103 GLU A C 1
ATOM 850 O O . GLU A 1 103 ? -1.136 0.868 -10.862 1.00 97.44 103 GLU A O 1
ATOM 855 N N . GLY A 1 104 ? 1.014 1.391 -10.526 1.00 96.19 104 GLY A N 1
ATOM 856 C CA . GLY A 1 104 ? 1.080 0.827 -9.181 1.00 96.19 104 GLY A CA 1
ATOM 857 C C . GLY A 1 104 ? 0.062 1.452 -8.221 1.00 96.19 104 GLY A C 1
ATOM 858 O O . GLY A 1 104 ? -0.585 0.742 -7.453 1.00 96.19 104 GLY A O 1
ATOM 859 N N . GLN A 1 105 ? -0.160 2.767 -8.296 1.00 95.25 105 GLN A N 1
ATOM 860 C CA . GLN A 1 105 ? -1.110 3.481 -7.435 1.00 95.25 105 GLN A CA 1
ATOM 861 C C . GLN A 1 105 ? -2.587 3.136 -7.668 1.00 95.25 105 GLN A C 1
ATOM 863 O O . GLN A 1 105 ? -3.435 3.523 -6.847 1.00 95.25 105 GLN A O 1
ATOM 868 N N . LYS A 1 106 ? -2.919 2.421 -8.750 1.00 94.44 106 LYS A N 1
ATOM 869 C CA . LYS A 1 106 ? -4.259 1.846 -8.926 1.00 94.44 106 LYS A CA 1
ATOM 870 C C . LYS A 1 106 ? -4.536 0.807 -7.839 1.00 94.44 106 LYS A C 1
ATOM 872 O O . LYS A 1 106 ? -5.583 0.862 -7.206 1.00 94.44 106 LYS A O 1
ATOM 877 N N . LYS A 1 107 ? -3.548 -0.046 -7.536 1.00 94.62 107 LYS A N 1
ATOM 878 C CA . LYS A 1 107 ? -3.688 -1.180 -6.610 1.00 94.62 107 LYS A CA 1
ATOM 879 C C . LYS A 1 107 ? -3.052 -0.967 -5.235 1.00 94.62 107 LYS A C 1
ATOM 881 O O . LYS A 1 107 ? -3.589 -1.465 -4.250 1.00 94.62 107 LYS A O 1
ATOM 886 N N . TRP A 1 108 ? -1.948 -0.228 -5.123 1.00 95.62 108 TRP A N 1
ATOM 887 C CA . TRP A 1 108 ? -1.199 -0.086 -3.866 1.00 95.62 108 TRP A CA 1
ATOM 888 C C . TRP A 1 108 ? -1.092 1.373 -3.417 1.00 95.62 108 TRP A C 1
ATOM 890 O O . TRP A 1 108 ? -0.560 2.227 -4.125 1.00 95.62 108 TRP A O 1
ATOM 900 N N . ALA A 1 109 ? -1.594 1.679 -2.219 1.00 92.81 109 ALA A N 1
ATOM 901 C CA . ALA A 1 109 ? -1.766 3.058 -1.757 1.00 92.81 109 ALA A CA 1
ATOM 902 C C . ALA A 1 109 ? -0.478 3.707 -1.226 1.00 92.81 109 ALA A C 1
ATOM 904 O O . ALA A 1 109 ? -0.389 4.932 -1.182 1.00 92.81 109 ALA A O 1
ATOM 905 N N . ASN A 1 110 ? 0.481 2.901 -0.771 1.00 92.31 110 ASN A N 1
ATOM 906 C CA . ASN A 1 110 ? 1.722 3.345 -0.131 1.00 92.31 110 ASN A CA 1
ATOM 907 C C . ASN A 1 110 ? 2.967 3.165 -1.012 1.00 92.31 110 ASN A C 1
ATOM 909 O O . ASN A 1 110 ? 4.077 3.351 -0.518 1.00 92.31 110 ASN A O 1
ATOM 913 N N . LEU A 1 111 ? 2.805 2.837 -2.299 1.00 93.06 111 LEU A N 1
ATOM 914 C CA . LEU A 1 111 ? 3.910 2.969 -3.245 1.00 93.06 111 LEU A CA 1
ATOM 915 C C . LEU A 1 111 ? 4.282 4.446 -3.393 1.00 93.06 111 LEU A C 1
ATOM 917 O O . LEU A 1 111 ? 3.410 5.316 -3.431 1.00 93.06 111 LEU A O 1
ATOM 921 N N . THR A 1 112 ? 5.581 4.717 -3.492 1.00 94.06 112 THR A N 1
ATOM 922 C CA . THR A 1 112 ? 6.131 6.061 -3.703 1.00 94.06 112 THR A CA 1
ATOM 923 C C . THR A 1 112 ? 6.866 6.131 -5.039 1.00 94.06 112 THR A C 1
ATOM 925 O O . THR A 1 112 ? 7.326 5.116 -5.573 1.00 94.06 112 THR A O 1
ATOM 928 N N . MET A 1 113 ? 7.000 7.346 -5.579 1.00 94.81 113 MET A N 1
ATOM 929 C CA . MET A 1 113 ? 7.780 7.580 -6.799 1.00 94.81 113 MET A CA 1
ATOM 930 C C . MET A 1 113 ? 9.245 7.160 -6.611 1.00 94.81 113 MET A C 1
ATOM 932 O O . MET A 1 113 ? 9.821 6.543 -7.499 1.00 94.81 113 MET A O 1
ATOM 936 N N . GLN A 1 114 ? 9.813 7.425 -5.429 1.00 93.69 114 GLN A N 1
ATOM 937 C CA . GLN A 1 114 ? 11.194 7.077 -5.081 1.00 93.69 114 GLN A CA 1
ATOM 938 C C . GLN A 1 114 ? 11.434 5.565 -5.131 1.00 93.69 114 GLN A C 1
ATOM 940 O O . GLN A 1 114 ? 12.429 5.126 -5.701 1.00 93.69 114 GLN A O 1
ATOM 945 N N . CYS A 1 115 ? 10.506 4.754 -4.607 1.00 92.06 115 CYS A N 1
ATOM 946 C CA . CYS A 1 115 ? 10.623 3.300 -4.710 1.00 92.06 115 CYS A CA 1
ATOM 947 C C . CYS A 1 115 ? 10.593 2.839 -6.176 1.00 92.06 115 CYS A C 1
ATOM 949 O O . CYS A 1 115 ? 11.373 1.969 -6.553 1.00 92.06 115 CYS A O 1
ATOM 951 N N . CYS A 1 116 ? 9.738 3.442 -7.013 1.00 95.19 116 CYS A N 1
ATOM 952 C CA . CYS A 1 116 ? 9.671 3.119 -8.442 1.00 95.19 116 CYS A CA 1
ATOM 953 C C . CYS A 1 116 ? 10.966 3.499 -9.175 1.00 95.19 116 CYS A C 1
ATOM 955 O O . CYS A 1 116 ? 11.492 2.697 -9.940 1.00 95.19 116 CYS A O 1
ATOM 957 N N . GLN A 1 117 ? 11.497 4.698 -8.926 1.00 94.75 117 GLN A N 1
ATOM 958 C CA . GLN A 1 117 ? 12.756 5.170 -9.505 1.00 94.75 117 GLN A CA 1
ATOM 959 C C . GLN A 1 117 ? 13.922 4.248 -9.128 1.00 94.75 117 GLN A C 1
ATOM 961 O O . GLN A 1 117 ? 14.654 3.795 -10.008 1.00 94.75 117 GLN A O 1
ATOM 966 N N . MET A 1 118 ? 14.052 3.931 -7.836 1.00 93.75 118 MET A N 1
ATOM 967 C CA . MET A 1 118 ? 15.090 3.036 -7.324 1.00 93.75 118 MET A CA 1
ATOM 968 C C . MET A 1 118 ? 14.983 1.640 -7.942 1.00 93.75 118 MET A C 1
ATOM 970 O O . MET A 1 118 ? 15.980 1.080 -8.376 1.00 93.75 118 MET A O 1
ATOM 974 N N . PHE A 1 119 ? 13.779 1.079 -8.048 1.00 93.94 119 PHE A N 1
ATOM 975 C CA . PHE A 1 119 ? 13.587 -0.211 -8.711 1.00 93.94 119 PHE A CA 1
ATOM 976 C C . PHE A 1 119 ? 14.029 -0.168 -10.184 1.00 93.94 119 PHE A C 1
ATOM 978 O O . PHE A 1 119 ? 14.798 -1.015 -10.635 1.00 93.94 119 PHE A O 1
ATOM 985 N N . ILE A 1 120 ? 13.584 0.844 -10.937 1.00 93.19 120 ILE A N 1
ATOM 986 C CA . ILE A 1 120 ? 13.876 0.966 -12.373 1.00 93.19 120 ILE A CA 1
ATOM 987 C C . ILE A 1 120 ? 15.373 1.167 -12.626 1.00 93.19 120 ILE A C 1
ATOM 989 O O . ILE A 1 120 ? 15.883 0.661 -13.627 1.00 93.19 120 ILE A O 1
ATOM 993 N N . SER A 1 121 ? 16.108 1.839 -11.728 1.00 92.75 121 SER A N 1
ATOM 994 C CA . SER A 1 121 ? 17.565 1.957 -11.867 1.00 92.75 121 SER A CA 1
ATOM 995 C C . SER A 1 121 ? 18.287 0.609 -11.816 1.00 92.75 121 SER A C 1
ATOM 997 O O . SER A 1 121 ? 19.375 0.507 -12.372 1.00 92.75 121 SER A O 1
ATOM 999 N N . PHE A 1 122 ? 17.679 -0.436 -11.252 1.00 92.00 122 PHE A N 1
ATOM 1000 C CA . PHE A 1 122 ? 18.230 -1.795 -11.250 1.00 92.00 122 PHE A CA 1
ATOM 1001 C C . PHE A 1 122 ? 17.565 -2.736 -12.270 1.00 92.00 122 PHE A C 1
ATOM 1003 O O . PHE A 1 122 ? 17.945 -3.901 -12.373 1.00 92.00 122 PHE A O 1
ATOM 1010 N N . CYS A 1 123 ? 16.600 -2.262 -13.066 1.00 93.88 123 CYS A N 1
ATOM 1011 C CA . CYS A 1 123 ? 15.935 -3.099 -14.062 1.00 93.88 123 CYS A CA 1
ATOM 1012 C C . CYS A 1 123 ? 16.863 -3.397 -15.253 1.00 93.88 123 CYS A C 1
ATOM 1014 O O . CYS A 1 123 ? 17.187 -2.506 -16.041 1.00 93.88 123 CYS A O 1
ATOM 1016 N N . ILE A 1 124 ? 17.239 -4.669 -15.424 1.00 91.56 124 ILE A N 1
ATOM 1017 C CA . ILE A 1 124 ? 18.173 -5.129 -16.467 1.00 91.56 124 ILE A CA 1
ATOM 1018 C C . ILE A 1 124 ? 17.703 -4.730 -17.873 1.00 91.56 124 ILE A C 1
ATOM 1020 O O . ILE A 1 124 ? 18.504 -4.257 -18.679 1.00 91.56 124 ILE A O 1
ATOM 1024 N N . GLU A 1 125 ? 16.413 -4.883 -18.180 1.00 91.88 125 GLU A N 1
ATOM 1025 C CA . GLU A 1 125 ? 15.872 -4.528 -19.497 1.00 91.88 125 GLU A CA 1
ATOM 1026 C C . GLU A 1 125 ? 15.980 -3.030 -19.785 1.00 91.88 125 GLU A C 1
ATOM 1028 O O . GLU A 1 125 ? 16.420 -2.632 -20.867 1.00 91.88 125 GLU A O 1
ATOM 1033 N N . CYS A 1 126 ? 15.638 -2.189 -18.807 1.00 92.50 126 CYS A N 1
ATOM 1034 C CA . CYS A 1 126 ? 15.774 -0.742 -18.936 1.00 92.50 126 CYS A CA 1
ATOM 1035 C C . CYS A 1 126 ? 17.240 -0.320 -19.079 1.00 92.50 126 CYS A C 1
ATOM 1037 O O . CYS A 1 126 ? 17.542 0.551 -19.894 1.00 92.50 126 CYS A O 1
ATOM 1039 N N . GLN A 1 127 ? 18.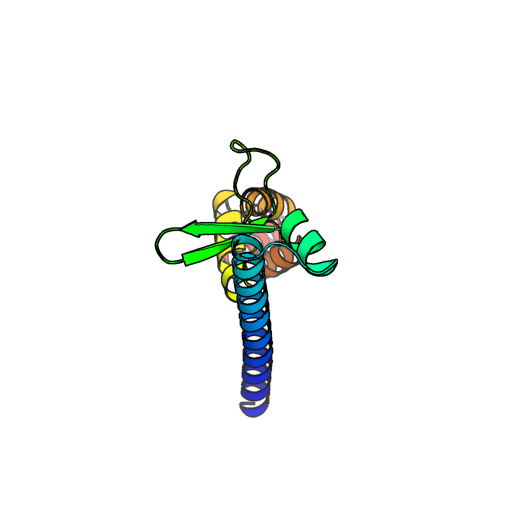150 -0.944 -18.326 1.00 90.62 127 GLN A N 1
ATOM 1040 C CA . GLN A 1 127 ? 19.585 -0.665 -18.416 1.00 90.62 127 GLN A CA 1
ATOM 1041 C C . GLN A 1 127 ? 20.153 -1.039 -19.791 1.00 90.62 127 GLN A C 1
ATOM 1043 O O . GLN A 1 127 ? 20.873 -0.251 -20.401 1.00 90.62 127 GLN A O 1
ATOM 1048 N N . ARG A 1 128 ? 19.756 -2.192 -20.344 1.00 89.88 128 ARG A N 1
ATOM 1049 C CA . ARG A 1 128 ? 20.148 -2.597 -21.704 1.00 89.88 128 ARG A CA 1
ATOM 1050 C C . ARG A 1 128 ? 19.666 -1.607 -22.765 1.00 89.88 128 ARG A C 1
ATOM 1052 O O . ARG A 1 128 ? 20.451 -1.236 -23.633 1.00 89.88 128 ARG A O 1
ATOM 1059 N N . ARG A 1 129 ? 18.409 -1.150 -22.692 1.00 84.94 129 ARG A N 1
ATOM 1060 C CA . ARG A 1 129 ? 17.853 -0.182 -23.660 1.00 84.94 129 ARG A CA 1
ATOM 1061 C C . ARG A 1 129 ? 18.617 1.142 -23.654 1.00 84.94 129 ARG A C 1
ATOM 1063 O O . ARG A 1 129 ? 18.965 1.623 -24.727 1.00 84.94 129 ARG A O 1
ATOM 1070 N N . LYS A 1 130 ? 18.939 1.674 -22.469 1.00 79.12 130 LYS A N 1
ATOM 1071 C CA . LYS A 1 130 ? 19.741 2.902 -22.336 1.00 79.12 130 LYS A CA 1
ATOM 1072 C C . LYS A 1 130 ? 21.115 2.751 -22.986 1.00 79.12 130 LYS A C 1
ATOM 1074 O O . LYS A 1 130 ? 21.513 3.611 -23.758 1.00 79.12 130 LYS A O 1
ATOM 1079 N N . ASN A 1 131 ? 21.808 1.641 -22.735 1.00 71.62 131 ASN A N 1
ATOM 1080 C CA . ASN A 1 131 ? 23.141 1.410 -23.302 1.00 71.62 131 ASN A CA 1
ATOM 1081 C C . ASN A 1 131 ? 23.121 1.310 -24.837 1.00 71.62 131 ASN A C 1
ATOM 1083 O O . ASN A 1 131 ? 24.025 1.813 -25.494 1.00 71.62 131 ASN A O 1
ATOM 1087 N N . VAL A 1 132 ? 22.079 0.707 -25.421 1.00 69.44 132 VAL A N 1
ATOM 1088 C CA . VAL A 1 132 ? 21.906 0.658 -26.885 1.00 69.44 132 VAL A CA 1
ATOM 1089 C C . VAL A 1 132 ? 21.588 2.040 -27.461 1.00 69.44 132 VAL A C 1
ATOM 1091 O O . VAL A 1 132 ? 22.098 2.390 -28.522 1.00 69.44 132 VAL A O 1
ATOM 1094 N N . GLU A 1 133 ? 20.762 2.832 -26.779 1.00 61.75 133 GLU A N 1
ATOM 1095 C CA . GLU A 1 133 ? 20.442 4.204 -27.185 1.00 61.75 133 GLU A CA 1
ATOM 1096 C C . GLU A 1 133 ? 21.696 5.086 -27.178 1.00 61.75 133 GLU A C 1
ATOM 1098 O O . GLU A 1 133 ? 21.969 5.734 -28.183 1.00 61.75 133 GLU A O 1
ATOM 1103 N N . TYR A 1 134 ? 22.531 5.000 -26.133 1.00 58.59 134 TYR A N 1
ATOM 1104 C CA . TYR A 1 134 ? 23.831 5.679 -26.074 1.00 58.59 134 TYR A CA 1
ATOM 1105 C C . TYR A 1 134 ? 24.772 5.297 -27.215 1.00 58.59 134 TYR A C 1
ATOM 1107 O O . TYR A 1 134 ? 25.543 6.138 -27.634 1.00 58.59 134 TYR A O 1
ATOM 1115 N N . ILE A 1 135 ? 24.733 4.078 -27.751 1.00 60.56 135 ILE A N 1
ATOM 1116 C CA . ILE A 1 135 ? 25.577 3.733 -28.906 1.00 60.56 135 ILE A CA 1
ATOM 1117 C C . ILE A 1 135 ? 25.031 4.378 -30.188 1.00 60.56 135 ILE A C 1
ATOM 1119 O O . ILE A 1 135 ? 25.812 4.776 -31.040 1.00 60.56 135 ILE A O 1
ATOM 1123 N N . LYS A 1 136 ? 23.708 4.532 -30.330 1.00 55.47 136 LYS A N 1
ATOM 1124 C CA . LYS A 1 136 ? 23.072 5.064 -31.550 1.00 55.47 136 LYS A CA 1
ATOM 1125 C C . LYS A 1 136 ? 23.217 6.574 -31.747 1.00 55.47 136 LYS A C 1
ATOM 1127 O O . LYS A 1 136 ? 23.100 7.024 -32.876 1.00 55.47 136 LYS A O 1
ATOM 1132 N N . VAL A 1 137 ? 23.444 7.350 -30.686 1.00 56.72 137 VAL A N 1
ATOM 1133 C CA . VAL A 1 137 ? 23.625 8.818 -30.774 1.00 56.72 137 VAL A CA 1
ATOM 1134 C C . VAL A 1 137 ? 25.049 9.256 -31.145 1.00 56.72 137 VAL A C 1
ATOM 1136 O O . VAL A 1 137 ? 25.290 10.452 -31.268 1.00 56.72 137 VAL A O 1
ATOM 1139 N N . TRP A 1 138 ? 25.989 8.319 -31.313 1.00 50.97 138 TRP A N 1
ATOM 1140 C CA . TRP A 1 138 ? 27.414 8.608 -31.540 1.00 50.97 138 TRP A CA 1
ATOM 1141 C C . TRP A 1 138 ? 27.938 8.158 -32.917 1.00 50.97 138 TRP A C 1
ATOM 1143 O O . TRP A 1 138 ? 29.144 7.973 -33.069 1.00 50.97 138 TRP A O 1
ATOM 1153 N N . TRP A 1 139 ? 27.056 7.998 -33.910 1.00 39.81 139 TRP A N 1
ATOM 1154 C CA . TRP A 1 139 ? 27.413 7.707 -35.306 1.00 39.81 139 TRP A CA 1
ATOM 1155 C C . TRP A 1 139 ? 26.686 8.644 -36.262 1.00 39.81 139 TRP A C 1
ATOM 1157 O O . TRP A 1 139 ? 25.489 8.911 -36.010 1.00 39.81 139 TRP A O 1
#

Sequence (139 aa):
MSDFKEQFEQKLDNLLQSRKEKRAQWIAQLLKIEKEGPKTSDDYNMKKRFEILRVGDDDRLIRKRKGLLTEFKFIVCFEEVHQAISVAHSAVGHGGEKKTFKEGQKKWANLTMQCCQMFISFCIECQRRKNVEYIKVWW

Foldseek 3Di:
DVVVVVVVVVVVVVVLVVQVVVVVVLLVLQVCCVVPNDDDPVSVVSQQFWDWDDDPPDTWIFGDDPDPPQQTAGADRPVCLLVLLVVLCVVQVNDDLVSSQVSSCSHHVPDDSVSNNVSSVPDPVNVVVVVVVVVVVPD

Organism: Portunus trituberculatus (NCBI:txid210409)

Mean predicted aligned error: 6.75 Å

pLDDT: mean 88.93, std 10.64, range [39.81, 97.81]

Solvent-accessible surface area (backbone atoms only — not comparable to full-atom values): 7890 Å² total; per-residue (Å²): 123,65,67,66,52,52,55,47,51,54,53,48,51,52,53,50,49,57,49,52,50,53,50,52,50,52,52,53,50,50,54,46,31,73,74,73,48,66,86,48,74,65,42,50,52,45,60,66,51,32,44,80,45,75,56,88,94,44,81,40,53,24,49,48,70,94,48,91,88,51,76,70,24,32,56,67,50,79,88,46,42,62,57,50,47,49,55,21,23,56,75,54,72,66,43,57,44,73,56,22,34,58,50,29,52,61,45,28,66,71,72,46,62,66,61,34,41,58,51,52,76,68,33,64,70,57,52,52,51,52,56,54,51,61,58,62,76,75,114